Protein AF-A0A4Y7U6X9-F1 (afdb_monomer_lite)

Organism: NCBI:txid2133765

Radius of gyration: 24.44 Å; chains: 1; bounding box: 38×43×82 Å

pLDDT: mean 89.88, std 11.8, range [49.41, 98.56]

Sequence (136 aa):
MKKIVTAIILGIVFIAQAQGQQKIEPYKEYKNRAESFYELVYGLYYLPKYNLFSEYYPNTNQPNLNYFNDGEKAAKEVSFLWLFSGMTSAVNILYKIDKKKYNTSLKNLIEAQKQYRDTIRKPIGYQAYPPRLEKS

Secondary structure (DSSP, 8-state):
-HHHHHHHHHHHHHHHHHHTT----HHHHHHHHHHHHHHHHHHHHEETTTTEE-SSSSTT--PPB--STTS-B---SS--HHHHHHHHHHHHHHHHH-HHHHHHHHHHHHHHHHTTEE-SSSS-EE-SS-GGGS--

Structure (mmCIF, N/CA/C/O backbone):
data_AF-A0A4Y7U6X9-F1
#
_entry.id   AF-A0A4Y7U6X9-F1
#
loop_
_atom_site.group_PDB
_atom_site.id
_atom_site.type_symbol
_atom_site.label_atom_id
_atom_site.label_alt_id
_atom_site.label_comp_id
_atom_site.label_asym_id
_atom_site.label_entity_id
_atom_site.label_seq_id
_atom_site.pdbx_PDB_ins_code
_atom_site.Cartn_x
_atom_site.Cartn_y
_atom_site.Cartn_z
_atom_site.occupancy
_atom_site.B_iso_or_equiv
_atom_site.auth_seq_id
_atom_site.auth_comp_id
_atom_site.auth_asym_id
_atom_site.auth_atom_id
_atom_site.pdbx_PDB_model_num
ATOM 1 N N . MET A 1 1 ? -14.068 23.426 61.943 1.00 61.03 1 MET A N 1
ATOM 2 C CA . MET A 1 1 ? -14.338 23.740 60.518 1.00 61.03 1 MET A CA 1
ATOM 3 C C . MET A 1 1 ? -13.095 23.658 59.632 1.00 61.03 1 MET A C 1
ATOM 5 O O . MET A 1 1 ? -13.107 22.841 58.726 1.00 61.03 1 MET A O 1
ATOM 9 N N . LYS A 1 2 ? -12.001 24.392 59.906 1.00 63.06 2 LYS A N 1
ATOM 10 C CA . LYS A 1 2 ? -10.778 24.375 59.066 1.00 63.06 2 LYS A CA 1
ATOM 11 C C . LYS A 1 2 ? -10.224 22.967 58.768 1.00 63.06 2 LYS A C 1
ATOM 13 O O . LYS A 1 2 ? -9.991 22.654 57.614 1.00 63.06 2 LYS A O 1
ATOM 18 N N . LYS A 1 3 ? -10.129 22.087 59.775 1.00 66.12 3 LYS A N 1
ATOM 19 C CA . LYS A 1 3 ? -9.625 20.704 59.612 1.00 66.12 3 LYS A CA 1
ATOM 20 C C . LYS A 1 3 ? -10.490 19.823 58.692 1.00 66.12 3 LYS A C 1
ATOM 22 O O . LYS A 1 3 ? -9.955 18.979 57.987 1.00 66.12 3 LYS A O 1
ATOM 27 N N . ILE A 1 4 ? -11.808 20.044 58.681 1.00 77.06 4 ILE A N 1
ATOM 28 C CA . ILE A 1 4 ? -12.756 19.301 57.831 1.00 77.06 4 ILE A CA 1
ATOM 29 C C . ILE A 1 4 ? -12.611 19.760 56.378 1.00 77.06 4 ILE A C 1
ATOM 31 O O . ILE A 1 4 ? -12.527 18.936 55.476 1.00 77.06 4 ILE A O 1
ATOM 35 N N . VAL A 1 5 ? -12.489 21.073 56.158 1.00 79.19 5 VAL A N 1
ATOM 36 C CA . VAL A 1 5 ? -12.253 21.642 54.823 1.00 79.19 5 VAL A CA 1
ATOM 37 C C . VAL A 1 5 ? -10.910 21.166 54.258 1.00 79.19 5 VAL A C 1
ATOM 39 O O . VAL A 1 5 ? -10.846 20.758 53.104 1.00 79.19 5 VAL A O 1
ATOM 42 N N . THR A 1 6 ? -9.852 21.125 55.075 1.00 77.75 6 THR A N 1
ATOM 43 C CA . THR A 1 6 ? -8.542 20.601 54.655 1.00 77.75 6 THR A CA 1
ATOM 44 C C . THR A 1 6 ? -8.600 19.116 54.282 1.00 77.75 6 THR A C 1
ATOM 46 O O . THR A 1 6 ? -8.019 18.730 53.272 1.00 77.75 6 THR A O 1
ATOM 49 N N . ALA A 1 7 ? -9.329 18.291 55.041 1.00 79.56 7 ALA A N 1
ATOM 50 C CA . ALA A 1 7 ? -9.495 16.868 54.734 1.00 79.56 7 ALA A CA 1
ATOM 51 C C . ALA A 1 7 ? -10.260 16.635 53.419 1.00 79.56 7 ALA A C 1
ATOM 53 O O . ALA A 1 7 ? -9.890 15.759 52.640 1.00 79.56 7 ALA A O 1
ATOM 54 N N . ILE A 1 8 ? -11.281 17.451 53.139 1.00 83.50 8 ILE A N 1
ATOM 55 C CA . ILE A 1 8 ? -12.042 17.387 51.884 1.00 83.50 8 ILE A CA 1
ATOM 56 C C . ILE A 1 8 ? -11.160 17.778 50.694 1.00 83.50 8 ILE A C 1
ATOM 58 O O . ILE A 1 8 ? -11.158 17.080 49.684 1.00 83.50 8 ILE A O 1
ATOM 62 N N . ILE A 1 9 ? -10.364 18.846 50.818 1.00 80.88 9 ILE A N 1
ATOM 63 C CA . ILE A 1 9 ? -9.446 19.277 49.754 1.00 80.88 9 ILE A CA 1
ATOM 64 C C . ILE A 1 9 ? -8.398 18.193 49.470 1.00 80.88 9 ILE A C 1
ATOM 66 O O . ILE A 1 9 ? -8.182 17.851 48.312 1.00 80.88 9 ILE A O 1
ATOM 70 N N . LEU A 1 10 ? -7.801 17.593 50.506 1.00 78.81 10 LEU A N 1
ATOM 71 C CA . LEU A 1 10 ? -6.869 16.471 50.345 1.00 78.81 10 LEU A CA 1
ATOM 72 C C . LEU A 1 10 ? -7.533 15.266 49.669 1.00 78.81 10 LEU A C 1
ATOM 74 O O . LEU A 1 10 ? -6.954 14.697 48.748 1.00 78.81 10 LEU A O 1
ATOM 78 N N . GLY A 1 11 ? -8.761 14.914 50.059 1.00 78.94 11 GLY A N 1
ATOM 79 C CA . GLY A 1 11 ? -9.520 13.835 49.422 1.00 78.94 11 GLY A CA 1
ATOM 80 C C . GLY A 1 11 ? -9.774 14.081 47.932 1.00 78.94 11 GLY A C 1
ATOM 81 O O . GLY A 1 11 ? -9.564 13.185 47.118 1.00 78.94 11 GLY A O 1
ATOM 82 N N . ILE A 1 12 ? -10.148 15.307 47.553 1.00 79.31 12 ILE A N 1
ATOM 83 C CA . ILE A 1 12 ? -10.374 15.688 46.149 1.00 79.31 12 ILE A CA 1
ATOM 84 C C . ILE A 1 12 ? -9.069 15.619 45.342 1.00 79.31 12 ILE A C 1
ATOM 86 O O . ILE A 1 12 ? -9.071 15.113 44.221 1.00 79.31 12 ILE A O 1
ATOM 90 N N . VAL A 1 13 ? -7.945 16.064 45.916 1.00 77.94 13 VAL A N 1
ATOM 91 C CA . VAL A 1 13 ? -6.623 15.996 45.268 1.00 77.94 13 VAL A CA 1
ATOM 92 C C . VAL A 1 13 ? -6.189 14.540 45.048 1.00 77.94 13 VAL A C 1
ATOM 94 O O . VAL A 1 13 ? -5.730 14.204 43.958 1.00 77.94 13 VAL A O 1
ATOM 97 N N . PHE A 1 14 ? -6.400 13.654 46.027 1.00 73.12 14 PHE A N 1
ATOM 98 C CA . PHE A 1 14 ? -6.091 12.224 45.892 1.00 73.12 14 PHE A CA 1
ATOM 99 C C . PHE A 1 14 ? -6.951 11.525 44.826 1.00 73.12 14 PHE A C 1
ATOM 101 O O . PHE A 1 14 ? -6.434 10.717 44.053 1.00 73.12 14 PHE A O 1
ATOM 108 N N . ILE A 1 15 ? -8.245 11.853 44.734 1.00 74.56 15 ILE A N 1
ATOM 109 C CA . ILE A 1 15 ? -9.142 11.294 43.708 1.00 74.56 15 ILE A CA 1
ATOM 110 C C . ILE A 1 15 ? -8.746 11.793 42.309 1.00 74.56 15 ILE A C 1
ATOM 112 O O . ILE A 1 15 ? -8.702 11.000 41.368 1.00 74.56 15 ILE A O 1
ATOM 116 N N . ALA A 1 16 ? -8.392 13.075 42.171 1.00 69.12 16 ALA A N 1
ATOM 117 C CA . ALA A 1 16 ? -7.932 13.645 40.905 1.00 69.12 16 ALA A CA 1
ATOM 118 C C . ALA A 1 16 ? -6.608 13.015 40.426 1.00 69.12 16 ALA A C 1
ATOM 120 O O . ALA A 1 16 ? -6.452 12.732 39.238 1.00 69.12 16 ALA A O 1
ATOM 121 N N . GLN A 1 17 ? -5.675 12.727 41.343 1.00 64.19 17 GLN A N 1
ATOM 122 C CA . GLN A 1 17 ? -4.431 12.022 41.012 1.00 64.19 17 GLN A CA 1
ATOM 123 C C . GLN A 1 17 ? -4.672 10.559 40.611 1.00 64.19 17 GLN A C 1
ATOM 125 O O . GLN A 1 17 ? -4.061 10.088 39.654 1.00 64.19 17 GLN A O 1
ATOM 130 N N . ALA A 1 18 ? -5.606 9.860 41.264 1.00 61.56 18 ALA A N 1
ATOM 131 C CA . ALA A 1 18 ? -5.969 8.488 40.900 1.00 61.56 18 ALA A CA 1
ATOM 132 C C . ALA A 1 18 ? -6.636 8.395 39.512 1.00 61.56 18 ALA A C 1
ATOM 134 O O . ALA A 1 18 ? -6.405 7.435 38.778 1.00 61.56 18 ALA A O 1
ATOM 135 N N . GLN A 1 19 ? -7.422 9.405 39.117 1.00 59.72 19 GLN A N 1
ATOM 136 C CA . GLN A 1 19 ? -8.032 9.481 37.783 1.00 59.72 19 GLN A CA 1
ATOM 137 C C . GLN A 1 19 ? -7.018 9.812 36.675 1.00 59.72 19 GLN A C 1
ATOM 139 O O . GLN A 1 19 ? -7.136 9.284 35.570 1.00 59.72 19 GLN A O 1
ATOM 144 N N . GLY A 1 20 ? -5.990 10.619 36.966 1.00 56.00 20 GLY A N 1
ATOM 145 C CA . GLY A 1 20 ? -4.899 10.922 36.025 1.00 56.00 20 GLY A CA 1
ATOM 146 C C . GLY A 1 20 ? -3.988 9.728 35.703 1.00 56.00 20 GLY A C 1
ATOM 147 O O . GLY A 1 20 ? -3.195 9.789 34.767 1.00 56.00 20 GLY A O 1
ATOM 148 N N . GLN A 1 21 ? -4.120 8.631 36.453 1.00 54.22 21 GLN A N 1
ATOM 149 C CA . GLN A 1 21 ? -3.303 7.423 36.357 1.00 54.22 21 GLN A CA 1
ATOM 150 C C . GLN A 1 21 ? -4.077 6.238 35.751 1.00 54.22 21 GLN A C 1
ATOM 152 O O . GLN A 1 21 ? -3.808 5.080 36.072 1.00 54.22 21 GLN A O 1
ATOM 157 N N . GLN A 1 22 ? -5.040 6.489 34.854 1.00 57.22 22 GLN A N 1
ATOM 158 C CA . GLN A 1 22 ? -5.565 5.423 33.998 1.00 57.22 22 GLN A CA 1
ATOM 159 C C . GLN A 1 22 ? -4.436 4.915 33.093 1.00 57.22 22 GLN A C 1
ATOM 161 O O . GLN A 1 22 ? -4.064 5.564 32.116 1.00 57.22 22 GLN A O 1
ATOM 166 N N . LYS A 1 23 ? -3.885 3.738 33.414 1.00 59.88 23 LYS A N 1
ATOM 167 C CA . LYS A 1 23 ? -2.990 3.008 32.512 1.00 59.88 23 LYS A CA 1
ATOM 168 C C . LYS A 1 23 ? -3.737 2.778 31.201 1.00 59.88 23 LYS A C 1
ATOM 170 O O . LYS A 1 23 ? -4.691 2.005 31.154 1.00 59.88 23 LYS A O 1
ATOM 175 N N . ILE A 1 24 ? -3.323 3.465 30.142 1.00 62.19 24 ILE A N 1
ATOM 176 C CA . ILE A 1 24 ? -3.762 3.118 28.796 1.00 62.19 24 ILE A CA 1
ATOM 177 C C . ILE A 1 24 ? -3.228 1.708 28.542 1.00 62.19 24 ILE A C 1
ATOM 179 O O . ILE A 1 24 ? -2.023 1.478 28.614 1.00 62.19 24 ILE A O 1
ATOM 183 N N . GLU A 1 25 ? -4.131 0.759 28.303 1.00 80.81 25 GLU A N 1
ATOM 184 C CA . GLU A 1 25 ? -3.762 -0.597 27.900 1.00 80.81 25 GLU A CA 1
ATOM 185 C C . GLU A 1 25 ? -2.828 -0.510 26.681 1.00 80.81 25 GLU A C 1
ATOM 187 O O . GLU A 1 25 ? -3.266 0.014 25.647 1.00 80.81 25 GLU A O 1
ATOM 192 N N . PRO A 1 26 ? -1.572 -1.002 26.754 1.00 85.25 26 PRO A N 1
ATOM 193 C CA . PRO A 1 26 ? -0.586 -0.831 25.684 1.00 85.2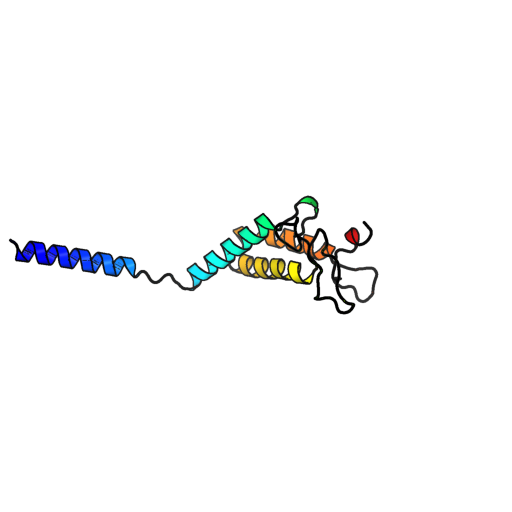5 26 PRO A CA 1
ATOM 194 C C . PRO A 1 26 ? -1.118 -1.264 24.313 1.00 85.25 26 PRO A C 1
ATOM 196 O O . PRO A 1 26 ? -0.861 -0.619 23.299 1.00 85.25 26 PRO A O 1
ATOM 199 N N . TYR A 1 27 ? -1.949 -2.311 24.284 1.00 89.06 27 TYR A N 1
ATOM 200 C CA . TYR A 1 27 ? -2.638 -2.759 23.076 1.00 89.06 27 TYR A CA 1
ATOM 201 C C . TYR A 1 27 ? -3.494 -1.662 22.427 1.00 89.06 27 TYR A C 1
ATOM 203 O O . TYR A 1 27 ? -3.411 -1.456 21.217 1.00 89.06 27 TYR A O 1
ATOM 211 N N . LYS A 1 28 ? -4.307 -0.941 23.209 1.00 92.19 28 LYS A N 1
ATOM 212 C CA . LYS A 1 28 ? -5.200 0.107 22.695 1.00 92.19 28 LYS A CA 1
ATOM 213 C C . LYS A 1 28 ? -4.398 1.268 22.110 1.00 92.19 28 LYS A C 1
ATOM 215 O O . LYS A 1 28 ? -4.762 1.791 21.061 1.00 92.19 28 LYS A O 1
ATOM 220 N N . GLU A 1 29 ? -3.295 1.636 22.754 1.00 93.88 29 GLU A N 1
ATOM 221 C CA . GLU A 1 29 ? -2.395 2.683 22.268 1.00 93.88 29 GLU A CA 1
ATOM 222 C C . GLU A 1 29 ? -1.735 2.300 20.938 1.00 93.88 29 GLU A C 1
ATOM 224 O O . GLU A 1 29 ? -1.836 3.046 19.963 1.00 93.88 29 GLU A O 1
ATOM 229 N N . TYR A 1 30 ? -1.110 1.121 20.862 1.00 94.81 30 TYR A N 1
ATOM 230 C CA . TYR A 1 30 ? -0.444 0.672 19.637 1.00 94.81 30 TYR A CA 1
ATOM 231 C C . TYR A 1 30 ? -1.424 0.378 18.506 1.00 94.81 30 TYR A C 1
ATOM 233 O O . TYR A 1 30 ? -1.120 0.692 17.356 1.00 94.81 30 TYR A O 1
ATOM 241 N N . LYS A 1 31 ? -2.618 -0.145 18.815 1.00 95.56 31 LYS A N 1
ATOM 242 C CA . LYS A 1 31 ? -3.703 -0.280 17.838 1.00 95.56 31 LYS A CA 1
ATOM 243 C C . LYS A 1 31 ? -4.053 1.083 17.250 1.00 95.56 31 LYS A C 1
ATOM 245 O O . LYS A 1 31 ? -3.988 1.241 16.038 1.00 95.56 31 LYS A O 1
ATOM 250 N N . ASN A 1 32 ? -4.354 2.072 18.092 1.00 96.25 32 ASN A N 1
ATOM 251 C CA . ASN A 1 32 ? -4.714 3.409 17.625 1.00 96.25 32 ASN A CA 1
ATOM 252 C C . ASN A 1 32 ? -3.593 4.040 16.788 1.00 96.25 32 ASN A C 1
ATOM 254 O O . ASN A 1 32 ? -3.868 4.648 15.759 1.00 96.25 32 ASN A O 1
ATOM 258 N N . ARG A 1 33 ? -2.326 3.870 17.187 1.00 97.00 33 ARG A N 1
ATOM 259 C CA . ARG A 1 33 ? -1.174 4.342 16.403 1.00 97.00 33 ARG A CA 1
ATOM 260 C C . ARG A 1 33 ? -1.083 3.662 15.040 1.00 97.00 33 ARG A C 1
ATOM 262 O O . ARG A 1 33 ? -0.899 4.355 14.048 1.00 97.00 33 ARG A O 1
ATOM 269 N N . ALA A 1 34 ? -1.227 2.339 14.986 1.00 97.81 34 ALA A N 1
ATOM 270 C CA . ALA A 1 34 ? -1.180 1.584 13.737 1.00 97.81 34 ALA A CA 1
ATOM 271 C C . ALA A 1 34 ? -2.322 1.980 12.791 1.00 97.81 34 ALA A C 1
ATOM 273 O O . ALA A 1 34 ? -2.083 2.187 11.604 1.00 97.81 34 ALA A O 1
ATOM 274 N N . GLU A 1 35 ? -3.540 2.140 13.318 1.00 98.12 35 GLU A N 1
ATOM 275 C CA . GLU A 1 35 ? -4.689 2.612 12.544 1.00 98.12 35 GLU A CA 1
ATOM 276 C C . GLU A 1 35 ? -4.441 4.027 12.010 1.00 98.12 35 GLU A C 1
ATOM 278 O O . GLU A 1 35 ? -4.495 4.235 10.803 1.00 98.12 35 GLU A O 1
ATOM 283 N N . SER A 1 36 ? -4.097 4.983 12.876 1.00 98.31 36 SER A N 1
ATOM 284 C CA . SER A 1 36 ? -3.856 6.373 12.471 1.00 98.31 36 SER A CA 1
ATOM 285 C C . SER A 1 36 ? -2.708 6.506 11.473 1.00 98.31 36 SER A C 1
ATOM 287 O O . SER A 1 36 ? -2.809 7.282 10.528 1.00 98.31 36 SER A O 1
ATOM 289 N N . PHE A 1 37 ? -1.622 5.751 11.655 1.00 98.25 37 PHE A N 1
ATOM 290 C CA . PHE A 1 37 ? -0.484 5.789 10.740 1.00 98.25 37 PHE A CA 1
ATOM 291 C C . PHE A 1 37 ? -0.831 5.185 9.378 1.00 98.25 37 PHE A C 1
ATOM 293 O O . PHE A 1 37 ? -0.477 5.762 8.353 1.00 98.25 37 PHE A O 1
ATOM 300 N N . TYR A 1 38 ? -1.568 4.072 9.352 1.00 98.44 38 TYR A N 1
ATOM 301 C CA . TYR A 1 38 ? -2.048 3.485 8.104 1.00 98.44 38 TYR A CA 1
ATOM 302 C C . TYR A 1 38 ? -2.954 4.451 7.335 1.00 98.44 38 TYR A C 1
ATOM 304 O O . TYR A 1 38 ? -2.716 4.669 6.151 1.00 98.44 38 TYR A O 1
ATOM 312 N N . GLU A 1 39 ? -3.942 5.068 7.996 1.00 98.00 39 GLU A N 1
ATOM 313 C CA . GLU A 1 39 ? -4.832 6.041 7.346 1.00 98.00 39 GLU A CA 1
ATOM 314 C C . GLU A 1 39 ? -4.064 7.277 6.857 1.00 98.00 39 GLU A C 1
ATOM 316 O O . GLU A 1 39 ? -4.340 7.784 5.772 1.00 98.00 39 GLU A O 1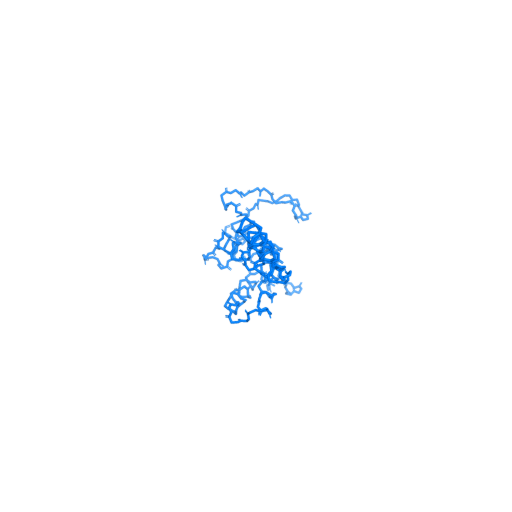
ATOM 321 N N . LEU A 1 40 ? -3.063 7.739 7.616 1.00 98.38 40 LEU A N 1
ATOM 322 C CA . LEU A 1 40 ? -2.216 8.862 7.220 1.00 98.38 40 LEU A CA 1
ATOM 323 C C . LEU A 1 40 ? -1.400 8.536 5.965 1.00 98.38 40 LEU A C 1
ATOM 325 O O . LEU A 1 40 ? -1.434 9.291 4.997 1.00 98.38 40 LEU A O 1
ATOM 329 N N . VAL A 1 41 ? -0.685 7.407 5.955 1.00 98.00 41 VAL A N 1
ATOM 330 C CA . VAL A 1 41 ? 0.103 6.992 4.786 1.00 98.00 41 VAL A CA 1
ATOM 331 C C . VAL A 1 41 ? -0.817 6.747 3.593 1.00 98.00 41 VAL A C 1
ATOM 333 O O . VAL A 1 41 ? -0.518 7.206 2.493 1.00 98.00 41 VAL A O 1
ATOM 336 N N . TYR A 1 42 ? -1.965 6.100 3.802 1.00 97.56 42 TYR A N 1
ATOM 337 C CA . TYR A 1 42 ? -2.937 5.885 2.738 1.00 97.56 42 TYR A CA 1
ATOM 338 C C . TYR A 1 42 ? -3.442 7.214 2.168 1.00 97.56 42 TYR A C 1
ATOM 340 O O . TYR A 1 42 ? -3.418 7.401 0.958 1.00 97.56 42 TYR A O 1
ATOM 348 N N . GLY A 1 43 ? -3.835 8.164 3.015 1.00 97.44 43 GLY A N 1
ATOM 349 C CA . GLY A 1 43 ? -4.351 9.461 2.579 1.00 97.44 43 GLY A CA 1
ATOM 350 C C . GLY A 1 43 ? -3.329 10.332 1.844 1.00 97.44 43 GLY A C 1
ATOM 351 O O . GLY A 1 43 ? -3.705 11.059 0.930 1.00 97.44 43 GLY A O 1
ATOM 352 N N . LEU A 1 44 ? -2.049 10.257 2.219 1.00 97.25 44 LEU A N 1
ATOM 353 C CA . LEU A 1 44 ? -0.997 11.099 1.641 1.00 97.25 44 LEU A CA 1
ATOM 354 C C . LEU A 1 44 ? -0.362 10.500 0.380 1.00 97.25 44 LEU A C 1
ATOM 356 O O . LEU A 1 44 ? -0.036 11.238 -0.547 1.00 97.25 44 LEU A O 1
ATOM 360 N N . TYR A 1 45 ? -0.168 9.180 0.342 1.00 97.12 45 TYR A N 1
ATOM 361 C CA . TYR A 1 45 ? 0.598 8.520 -0.718 1.00 97.12 45 TYR A CA 1
ATOM 362 C C . TYR A 1 45 ? -0.281 7.845 -1.772 1.00 97.12 45 TYR A C 1
ATOM 364 O O . TYR A 1 45 ? 0.208 7.568 -2.864 1.00 97.12 45 TYR A O 1
ATOM 372 N N . TYR A 1 46 ? -1.546 7.523 -1.478 1.00 97.06 46 TYR A N 1
ATOM 373 C CA . TYR A 1 46 ? -2.394 6.811 -2.434 1.00 97.06 46 TYR A CA 1
ATOM 374 C C . TYR A 1 46 ? -2.674 7.664 -3.675 1.00 97.06 46 TYR A C 1
ATOM 376 O O . TYR A 1 46 ? -3.078 8.821 -3.590 1.00 97.06 46 TYR A O 1
ATOM 384 N N . LEU A 1 47 ? -2.498 7.055 -4.845 1.00 96.38 47 LEU A N 1
ATOM 385 C CA . LEU A 1 47 ? -2.722 7.640 -6.159 1.00 96.38 47 LEU A CA 1
ATOM 386 C C . LEU A 1 47 ? -3.936 6.954 -6.803 1.00 96.38 47 LEU A C 1
ATOM 388 O O . LEU A 1 47 ? -3.786 5.895 -7.429 1.00 96.38 47 LEU A O 1
ATOM 392 N N . PRO A 1 48 ? -5.146 7.547 -6.709 1.00 95.44 48 PRO A N 1
ATOM 393 C CA . PRO A 1 48 ? -6.373 6.935 -7.218 1.00 95.44 48 PRO A CA 1
ATOM 394 C C . PRO A 1 48 ? -6.303 6.558 -8.701 1.00 95.44 48 PRO A C 1
ATOM 396 O O . PRO A 1 48 ? -6.837 5.525 -9.092 1.00 95.44 48 PRO A O 1
ATOM 399 N N . LYS A 1 49 ? -5.581 7.348 -9.512 1.00 95.12 49 LYS A N 1
ATOM 400 C CA . LYS A 1 49 ? -5.353 7.099 -10.947 1.00 95.12 49 LYS A CA 1
ATOM 401 C C . LYS A 1 49 ? -4.756 5.714 -11.223 1.00 95.12 49 LYS A C 1
ATOM 403 O O . LYS A 1 49 ? -5.081 5.094 -12.233 1.00 95.12 49 LYS A O 1
ATOM 408 N N . TYR A 1 50 ? -3.884 5.231 -10.341 1.00 95.50 50 TYR A N 1
ATOM 409 C CA . TYR A 1 50 ? -3.167 3.971 -10.532 1.00 95.50 50 TYR A CA 1
ATOM 410 C C . TYR A 1 50 ? -3.662 2.842 -9.634 1.00 95.50 50 TYR A C 1
ATOM 412 O O . TYR A 1 50 ? -3.322 1.687 -9.898 1.00 95.50 50 TYR A O 1
ATOM 420 N N . ASN A 1 51 ? -4.455 3.155 -8.603 1.00 96.69 51 ASN A N 1
ATOM 421 C CA . ASN A 1 51 ? -4.696 2.254 -7.475 1.00 96.69 51 ASN A CA 1
ATOM 422 C C . ASN A 1 51 ? -3.359 1.741 -6.895 1.00 96.69 51 ASN A C 1
ATOM 424 O O . ASN A 1 51 ? -3.160 0.543 -6.720 1.00 96.69 51 ASN A O 1
ATOM 428 N N . LEU A 1 52 ? -2.405 2.658 -6.706 1.00 97.31 52 LEU A N 1
ATOM 429 C CA . LEU A 1 52 ? -1.050 2.425 -6.189 1.00 97.31 52 LEU A CA 1
ATOM 430 C C . LEU A 1 52 ? -0.652 3.598 -5.280 1.00 97.31 52 LEU A C 1
ATOM 432 O O . LEU A 1 52 ? -1.461 4.491 -5.047 1.00 97.31 52 LEU A O 1
ATOM 436 N N . PHE A 1 53 ? 0.572 3.597 -4.760 1.00 97.44 53 PHE A N 1
ATOM 437 C CA . PHE A 1 53 ? 1.093 4.647 -3.880 1.00 97.44 53 PHE A CA 1
ATOM 438 C C . PHE A 1 53 ? 2.247 5.372 -4.566 1.00 97.44 53 PHE A C 1
ATOM 440 O O . PHE A 1 53 ? 2.885 4.770 -5.421 1.00 97.44 53 PHE A O 1
ATOM 447 N N . SER A 1 54 ? 2.523 6.625 -4.216 1.00 95.94 54 SER A N 1
ATOM 448 C CA . SER A 1 54 ? 3.762 7.302 -4.607 1.00 95.94 54 SER A CA 1
ATOM 449 C C . SER A 1 54 ? 4.964 6.726 -3.853 1.00 95.94 54 SER A C 1
ATOM 451 O O . SER A 1 54 ? 4.819 6.170 -2.764 1.00 95.94 54 SER A O 1
ATOM 453 N N . GLU A 1 55 ? 6.162 6.857 -4.424 1.00 94.50 55 GLU A N 1
ATOM 454 C CA . GLU A 1 55 ? 7.412 6.478 -3.746 1.00 94.50 55 GLU A CA 1
ATOM 455 C C . GLU A 1 55 ? 7.710 7.411 -2.556 1.00 94.50 55 GLU A C 1
ATOM 457 O O . GLU A 1 55 ? 8.151 6.961 -1.500 1.00 94.50 55 GLU A O 1
ATOM 462 N N . TYR A 1 56 ? 7.394 8.703 -2.702 1.00 92.94 56 TYR A N 1
ATOM 463 C CA . TYR A 1 56 ? 7.627 9.740 -1.696 1.00 92.94 56 TYR A CA 1
ATOM 464 C C . TYR A 1 56 ? 6.401 10.624 -1.464 1.00 92.94 56 TYR A C 1
ATOM 466 O O . TYR A 1 56 ? 5.514 10.746 -2.317 1.00 92.94 56 TYR A O 1
ATOM 474 N N . TYR A 1 57 ? 6.392 11.281 -0.303 1.00 93.00 57 TYR A N 1
ATOM 475 C CA . TYR A 1 57 ? 5.502 12.392 0.004 1.00 93.00 57 TYR A CA 1
ATOM 476 C C . TYR A 1 57 ? 6.312 13.621 0.465 1.00 93.00 57 TYR A C 1
ATOM 478 O O . TYR A 1 57 ? 7.181 13.474 1.326 1.00 93.00 57 TYR A O 1
ATOM 486 N N . PRO A 1 58 ? 6.009 14.833 -0.038 1.00 92.00 58 PRO A N 1
ATOM 487 C CA . PRO A 1 58 ? 5.093 15.082 -1.150 1.00 92.00 58 PRO A CA 1
ATOM 488 C C . PRO A 1 58 ? 5.648 14.484 -2.453 1.00 92.00 58 PRO A C 1
ATOM 490 O O . PRO A 1 58 ? 6.858 14.457 -2.658 1.00 92.00 58 PRO A O 1
ATOM 493 N N . ASN A 1 59 ? 4.768 14.042 -3.359 1.00 82.12 59 ASN A N 1
ATOM 494 C CA . ASN A 1 59 ? 5.168 13.438 -4.646 1.00 82.12 59 ASN A CA 1
ATOM 495 C C . ASN A 1 59 ? 5.862 14.440 -5.606 1.00 82.12 59 ASN A C 1
ATOM 497 O O . ASN A 1 59 ? 6.198 14.116 -6.739 1.00 82.12 59 ASN A O 1
ATOM 501 N N . THR A 1 60 ? 6.073 15.682 -5.166 1.00 83.81 60 THR A N 1
ATOM 502 C CA . THR A 1 60 ? 6.868 16.699 -5.861 1.00 83.81 60 THR A CA 1
ATOM 503 C C . THR A 1 60 ? 8.367 16.583 -5.582 1.00 83.81 60 THR A C 1
ATOM 505 O O . THR A 1 60 ? 9.155 17.183 -6.307 1.00 83.81 60 THR A O 1
ATOM 508 N N . ASN A 1 61 ? 8.774 15.832 -4.553 1.00 78.81 61 ASN A N 1
ATOM 509 C CA . ASN A 1 61 ? 10.177 15.590 -4.232 1.00 78.81 61 ASN A CA 1
ATOM 510 C C . ASN A 1 61 ? 10.542 14.130 -4.528 1.00 78.81 61 ASN A C 1
ATOM 512 O O . ASN A 1 61 ? 10.126 13.222 -3.812 1.00 78.81 61 ASN A O 1
ATOM 516 N N . GLN A 1 62 ? 11.307 13.920 -5.596 1.00 85.12 62 GLN A N 1
ATOM 517 C CA . GLN A 1 62 ? 11.637 12.605 -6.145 1.00 85.12 62 GLN A CA 1
ATOM 518 C C . GLN A 1 62 ? 13.163 12.435 -6.207 1.00 85.12 62 GLN A C 1
ATOM 520 O O . GLN A 1 62 ? 13.749 12.566 -7.282 1.00 85.12 62 GLN A O 1
ATOM 525 N N . PRO A 1 63 ? 13.835 12.207 -5.060 1.00 87.94 63 PRO A N 1
ATOM 526 C CA . PRO A 1 63 ? 15.271 11.955 -5.049 1.00 87.94 63 PRO A CA 1
ATOM 527 C C . PRO A 1 63 ? 15.612 10.661 -5.798 1.00 87.94 63 PRO A C 1
ATOM 529 O O . PRO A 1 63 ? 14.760 9.794 -6.012 1.00 87.94 63 PRO A O 1
ATOM 532 N N . ASN A 1 64 ? 16.886 10.514 -6.158 1.00 91.88 64 ASN A N 1
ATOM 533 C CA . ASN A 1 64 ? 17.385 9.250 -6.680 1.00 91.88 64 ASN A CA 1
ATOM 534 C C . ASN A 1 64 ? 17.274 8.145 -5.620 1.00 91.88 64 ASN A C 1
ATOM 536 O O . ASN A 1 64 ? 17.524 8.343 -4.431 1.00 91.88 64 ASN A O 1
ATOM 540 N N . LEU A 1 65 ? 16.921 6.960 -6.093 1.00 92.31 65 LEU A N 1
ATOM 541 C CA . LEU A 1 65 ? 16.769 5.728 -5.344 1.00 92.31 65 LEU A CA 1
ATOM 542 C C . LEU A 1 65 ? 18.077 4.949 -5.379 1.00 92.31 65 LEU A C 1
ATOM 544 O O . LEU A 1 65 ? 18.639 4.745 -6.451 1.00 92.31 65 LEU A O 1
ATOM 548 N N . ASN A 1 66 ? 18.524 4.458 -4.227 1.00 93.75 66 ASN A N 1
ATOM 549 C CA . ASN A 1 66 ? 19.826 3.802 -4.060 1.00 93.75 66 ASN A CA 1
ATOM 550 C C . ASN A 1 66 ? 19.734 2.329 -3.619 1.00 93.75 66 ASN A C 1
ATOM 552 O O . ASN A 1 66 ? 20.736 1.740 -3.226 1.00 93.75 66 ASN A O 1
ATOM 556 N N . TYR A 1 67 ? 18.543 1.728 -3.672 1.00 92.38 67 TYR A N 1
ATOM 557 C CA . TYR A 1 67 ? 18.309 0.343 -3.244 1.00 92.38 67 TYR A CA 1
ATOM 558 C C . TYR A 1 67 ? 18.303 -0.677 -4.395 1.00 92.38 67 TYR A C 1
ATOM 560 O O . TYR A 1 67 ? 17.935 -1.835 -4.191 1.00 92.38 67 TYR A O 1
ATOM 568 N N . PHE A 1 68 ? 18.688 -0.267 -5.607 1.00 92.19 68 PHE A N 1
ATOM 569 C CA . PHE A 1 68 ? 18.831 -1.171 -6.747 1.00 92.19 68 PHE A CA 1
ATOM 570 C C . PHE A 1 68 ? 20.246 -1.740 -6.824 1.00 92.19 68 PHE A C 1
ATOM 572 O O . PHE A 1 68 ? 21.230 -1.097 -6.464 1.00 92.19 68 PHE A O 1
ATOM 579 N N . ASN A 1 69 ? 20.346 -2.967 -7.324 1.00 90.31 69 ASN A N 1
ATOM 580 C CA . ASN A 1 69 ? 21.611 -3.679 -7.477 1.00 90.31 69 ASN A CA 1
ATOM 581 C C . ASN A 1 69 ? 22.476 -3.149 -8.633 1.00 90.31 69 ASN A C 1
ATOM 583 O O . ASN A 1 69 ? 23.663 -3.452 -8.683 1.00 90.31 69 ASN A O 1
ATOM 587 N N . ASP A 1 70 ? 21.893 -2.391 -9.561 1.00 91.62 70 ASP A N 1
ATOM 588 C CA . ASP A 1 70 ? 22.546 -1.836 -10.747 1.00 91.62 70 ASP A CA 1
ATOM 589 C C . ASP A 1 70 ? 22.724 -0.305 -10.675 1.00 91.62 70 ASP A C 1
ATOM 591 O O . ASP A 1 70 ? 22.877 0.358 -11.702 1.00 91.62 70 ASP A O 1
ATOM 595 N N . GLY A 1 71 ? 22.734 0.248 -9.456 1.00 91.94 71 GLY A N 1
ATOM 596 C CA . GLY A 1 71 ? 23.066 1.645 -9.172 1.00 91.94 71 GLY A CA 1
ATOM 597 C C . GLY A 1 71 ? 21.860 2.535 -8.880 1.00 91.94 71 GLY A C 1
ATOM 598 O O . GLY A 1 71 ? 20.753 2.062 -8.627 1.00 91.94 71 GLY A O 1
ATOM 599 N N . GLU A 1 72 ? 22.083 3.850 -8.885 1.00 93.00 72 GLU A N 1
ATOM 600 C CA . GLU A 1 72 ? 21.016 4.815 -8.624 1.00 93.00 72 GLU A CA 1
ATOM 601 C C . GLU A 1 72 ? 19.969 4.838 -9.746 1.00 93.00 72 GLU A C 1
ATOM 603 O O . GLU A 1 72 ? 20.295 4.774 -10.935 1.00 93.00 72 GLU A O 1
ATOM 608 N N . LYS A 1 73 ? 18.695 4.972 -9.368 1.00 89.69 73 LYS A N 1
ATOM 609 C CA . LYS A 1 73 ? 17.568 5.134 -10.297 1.00 89.69 73 LYS A CA 1
ATOM 610 C C . LYS A 1 73 ? 16.794 6.397 -9.962 1.00 89.69 73 LYS A C 1
ATOM 612 O O . LYS A 1 73 ? 16.629 6.717 -8.793 1.00 89.69 73 LYS A O 1
ATOM 617 N N . ALA A 1 74 ? 16.249 7.079 -10.963 1.00 88.25 74 ALA A N 1
ATOM 618 C CA . ALA A 1 74 ? 15.278 8.135 -10.695 1.00 88.25 74 ALA A CA 1
ATOM 619 C C . ALA A 1 74 ? 14.039 7.543 -10.002 1.00 88.25 74 ALA A C 1
ATOM 621 O O . ALA A 1 74 ? 13.582 6.450 -10.364 1.00 88.25 74 ALA A O 1
ATOM 622 N N . ALA A 1 75 ? 13.493 8.265 -9.022 1.00 88.19 75 ALA A N 1
ATOM 623 C CA . ALA A 1 75 ? 12.185 7.930 -8.483 1.00 88.19 75 ALA A CA 1
ATOM 624 C C . ALA A 1 75 ? 11.119 7.991 -9.585 1.00 88.19 75 ALA A C 1
ATOM 626 O O . ALA A 1 75 ? 11.244 8.708 -10.580 1.00 88.19 75 ALA A O 1
ATOM 627 N N . LYS A 1 76 ? 10.088 7.163 -9.425 1.00 89.88 76 LYS A N 1
ATOM 628 C CA . LYS A 1 76 ? 8.987 7.041 -10.376 1.00 89.88 76 LYS A CA 1
ATOM 629 C C . LYS A 1 76 ? 7.689 7.530 -9.745 1.00 89.88 76 LYS A C 1
ATOM 631 O O . LYS A 1 76 ? 7.595 7.702 -8.533 1.00 89.88 76 LYS A O 1
ATOM 636 N N . GLU A 1 77 ? 6.680 7.745 -10.587 1.00 89.38 77 GLU A N 1
ATOM 637 C CA . GLU A 1 77 ? 5.392 8.300 -10.161 1.00 89.38 77 GLU A CA 1
ATOM 638 C C . GLU A 1 77 ? 4.688 7.430 -9.111 1.00 89.38 77 GLU A C 1
ATOM 640 O O . GLU A 1 77 ? 4.087 7.964 -8.179 1.00 89.38 77 GLU A O 1
ATOM 645 N N . VAL A 1 78 ? 4.787 6.102 -9.247 1.00 95.12 78 VAL A N 1
ATOM 646 C CA . VAL A 1 78 ? 4.322 5.141 -8.239 1.00 95.12 78 VAL A CA 1
ATOM 647 C C . VAL A 1 78 ? 5.503 4.468 -7.548 1.00 95.12 78 VAL A C 1
ATOM 649 O O . VAL A 1 78 ? 6.621 4.466 -8.061 1.00 95.12 78 VAL A O 1
ATOM 652 N N . SER A 1 79 ? 5.246 3.862 -6.396 1.00 96.19 79 SER A N 1
ATOM 653 C CA . SER A 1 79 ? 6.264 3.198 -5.611 1.00 96.19 79 SER A CA 1
ATOM 654 C C . SER A 1 79 ? 6.707 1.872 -6.209 1.00 96.19 79 SER A C 1
ATOM 656 O O . SER A 1 79 ? 5.954 1.163 -6.895 1.00 96.19 79 SER A O 1
ATOM 658 N N . PHE A 1 80 ? 7.941 1.499 -5.903 1.00 96.25 80 PHE A N 1
ATOM 659 C CA . PHE A 1 80 ? 8.428 0.157 -6.177 1.00 96.25 80 PHE A CA 1
ATOM 660 C C . PHE A 1 80 ? 7.805 -0.863 -5.217 1.00 96.25 80 PHE A C 1
ATOM 662 O O . PHE A 1 80 ? 7.351 -0.552 -4.111 1.00 96.25 80 PHE A O 1
ATOM 669 N N . LEU A 1 81 ? 7.798 -2.125 -5.652 1.00 97.19 81 LEU A N 1
ATOM 670 C CA . LEU A 1 81 ? 7.136 -3.237 -4.972 1.00 97.19 81 LEU A CA 1
ATOM 671 C C . LEU A 1 81 ? 7.571 -3.380 -3.513 1.00 97.19 81 LEU A C 1
ATOM 673 O O . LEU A 1 81 ? 6.758 -3.748 -2.666 1.00 97.19 81 LEU A O 1
ATOM 677 N N . TRP A 1 82 ? 8.839 -3.090 -3.216 1.00 96.50 82 TRP A N 1
ATOM 678 C CA . TRP A 1 82 ? 9.359 -3.179 -1.859 1.00 96.50 82 TRP A CA 1
ATOM 679 C C . TRP A 1 82 ? 8.570 -2.286 -0.894 1.00 96.50 82 TRP 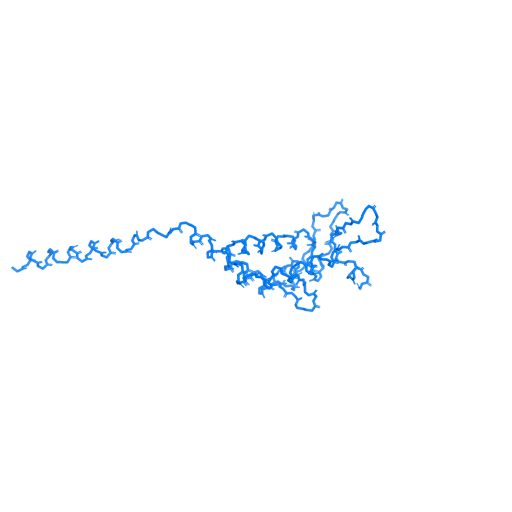A C 1
ATOM 681 O O . TRP A 1 82 ? 8.022 -2.800 0.082 1.00 96.50 82 TRP A O 1
ATOM 691 N N . LEU A 1 83 ? 8.406 -0.996 -1.199 1.00 95.25 83 LEU A N 1
ATOM 692 C CA . LEU A 1 83 ? 7.626 -0.086 -0.355 1.00 95.25 83 LEU A CA 1
ATOM 693 C C . LEU A 1 83 ? 6.135 -0.436 -0.367 1.00 95.25 83 LEU A C 1
ATOM 695 O O . LEU A 1 83 ? 5.504 -0.507 0.690 1.00 95.25 83 LEU A O 1
ATOM 699 N N . PHE A 1 84 ? 5.577 -0.743 -1.543 1.00 98.06 84 PHE A N 1
ATOM 700 C CA . PHE A 1 84 ? 4.178 -1.164 -1.673 1.00 98.06 84 PHE A CA 1
ATOM 701 C C . PHE A 1 84 ? 3.841 -2.378 -0.777 1.00 98.06 84 PHE A C 1
ATOM 703 O O . PHE A 1 84 ? 2.772 -2.440 -0.156 1.00 98.06 84 PHE A O 1
ATOM 710 N N . SER A 1 85 ? 4.762 -3.342 -0.657 1.00 97.88 85 SER A N 1
ATOM 711 C CA . SER A 1 85 ? 4.577 -4.543 0.170 1.00 97.88 85 SER A CA 1
ATOM 712 C C . SER A 1 85 ? 4.396 -4.228 1.662 1.00 97.88 85 SER A C 1
ATOM 714 O O . SER A 1 85 ? 3.704 -4.970 2.369 1.00 97.88 85 SER A O 1
ATOM 716 N N . GLY A 1 86 ? 4.926 -3.094 2.135 1.00 97.94 86 GLY A N 1
ATOM 717 C CA . GLY A 1 86 ? 4.704 -2.595 3.490 1.00 97.94 86 GLY A CA 1
ATOM 718 C C . GLY A 1 86 ? 3.230 -2.278 3.750 1.00 97.94 86 GLY A C 1
ATOM 719 O O . GLY A 1 86 ? 2.671 -2.735 4.748 1.00 97.94 86 GLY A O 1
ATOM 720 N N . MET A 1 87 ? 2.557 -1.603 2.810 1.00 98.06 87 MET A N 1
ATOM 721 C CA . MET A 1 87 ? 1.120 -1.299 2.918 1.00 98.06 87 MET A CA 1
ATOM 722 C C . MET A 1 87 ? 0.260 -2.563 2.897 1.00 98.06 87 MET A C 1
ATOM 724 O O . MET A 1 87 ? -0.692 -2.689 3.671 1.00 98.06 87 MET A O 1
ATOM 728 N N . THR A 1 88 ? 0.636 -3.539 2.067 1.00 97.56 88 THR A N 1
ATOM 729 C CA . THR A 1 88 ? -0.033 -4.847 2.029 1.00 97.56 88 THR A CA 1
ATOM 730 C C . THR A 1 88 ? 0.139 -5.608 3.348 1.00 97.56 88 THR A C 1
ATOM 732 O O . THR A 1 88 ? -0.800 -6.235 3.845 1.00 97.56 88 THR A O 1
ATOM 735 N N . SER A 1 89 ? 1.322 -5.541 3.958 1.00 98.25 89 SER A N 1
ATOM 736 C CA . SER A 1 89 ? 1.575 -6.164 5.261 1.00 98.25 89 SER A CA 1
ATOM 737 C C . SER A 1 89 ? 0.768 -5.480 6.370 1.00 98.25 89 SER A C 1
ATOM 739 O O . SER A 1 89 ? 0.124 -6.158 7.172 1.00 98.25 89 SER A O 1
ATOM 741 N N . ALA A 1 90 ? 0.722 -4.144 6.369 1.00 98.19 90 ALA A N 1
ATOM 742 C CA . ALA A 1 90 ? -0.038 -3.355 7.335 1.00 98.19 90 ALA A CA 1
ATOM 743 C C . ALA A 1 90 ? -1.542 -3.669 7.285 1.00 98.19 90 ALA A C 1
ATOM 745 O O . ALA A 1 90 ? -2.132 -4.007 8.315 1.00 98.19 90 ALA A O 1
ATOM 746 N N . VAL A 1 91 ? -2.160 -3.647 6.095 1.00 98.19 91 VAL A N 1
ATOM 747 C CA . VAL A 1 91 ? -3.601 -3.923 5.966 1.00 98.19 91 VAL A CA 1
ATOM 748 C C . VAL A 1 91 ? -3.955 -5.355 6.369 1.00 98.19 91 VAL A C 1
ATOM 750 O O . VAL A 1 91 ? -5.025 -5.581 6.925 1.00 98.19 91 VAL A O 1
ATOM 753 N N . ASN A 1 92 ? -3.062 -6.329 6.152 1.00 98.38 92 ASN A N 1
ATOM 754 C CA . ASN A 1 92 ? -3.284 -7.713 6.578 1.00 98.38 92 ASN A CA 1
ATOM 755 C C . ASN A 1 92 ? -3.391 -7.832 8.103 1.00 98.38 92 ASN A C 1
ATOM 757 O O . ASN A 1 92 ? -4.245 -8.562 8.610 1.00 98.38 92 ASN A O 1
ATOM 761 N N . ILE A 1 93 ? -2.544 -7.117 8.847 1.00 98.06 93 ILE A N 1
ATOM 762 C CA . ILE A 1 93 ? -2.612 -7.095 10.313 1.00 98.06 93 ILE A CA 1
ATOM 763 C C . ILE A 1 93 ? -3.849 -6.331 10.785 1.00 98.06 93 ILE A C 1
ATOM 765 O O . ILE A 1 93 ? -4.586 -6.834 11.632 1.00 98.06 93 ILE A O 1
ATOM 769 N N . LEU A 1 94 ? -4.133 -5.169 10.197 1.00 98.50 94 LEU A N 1
ATOM 770 C CA . LEU A 1 94 ? -5.319 -4.381 10.535 1.00 98.50 94 LEU A CA 1
ATOM 771 C C . LEU A 1 94 ? -6.622 -5.142 10.249 1.00 98.50 94 LEU A C 1
ATOM 773 O O . LEU A 1 94 ? -7.535 -5.124 11.069 1.00 98.50 94 LEU A O 1
ATOM 777 N N . TYR A 1 95 ? -6.679 -5.915 9.165 1.00 98.56 95 TYR A N 1
ATOM 778 C CA . TYR A 1 95 ? -7.796 -6.809 8.862 1.00 98.56 95 TYR A CA 1
ATOM 779 C C . TYR A 1 95 ? -7.992 -7.903 9.919 1.00 98.56 95 TYR A C 1
ATOM 781 O O . TYR A 1 95 ? -9.130 -8.233 10.251 1.00 98.56 95 TYR A O 1
ATOM 789 N N . LYS A 1 96 ? -6.914 -8.458 10.491 1.00 97.56 96 LYS A N 1
ATOM 790 C CA . LYS A 1 96 ? -7.026 -9.423 11.602 1.00 97.56 96 LYS A CA 1
ATOM 791 C C . LYS A 1 96 ? -7.609 -8.784 12.867 1.00 97.56 96 LYS A C 1
ATOM 793 O O . LYS A 1 96 ? -8.261 -9.488 13.632 1.00 97.56 96 LYS A O 1
ATOM 798 N N . ILE A 1 97 ? -7.383 -7.486 13.070 1.00 96.69 97 ILE A N 1
ATOM 799 C CA . ILE A 1 97 ? -7.893 -6.720 14.215 1.00 96.69 97 ILE A CA 1
ATOM 800 C C . ILE A 1 97 ? -9.362 -6.323 14.004 1.00 96.69 97 ILE A C 1
ATOM 802 O O . ILE A 1 97 ? -10.181 -6.528 14.895 1.00 96.69 97 ILE A O 1
ATOM 806 N N . ASP A 1 98 ? -9.705 -5.780 12.834 1.00 97.81 98 ASP A N 1
ATOM 807 C CA . ASP A 1 98 ? -11.069 -5.387 12.470 1.00 97.81 98 ASP A CA 1
ATOM 808 C C . ASP A 1 98 ? -11.352 -5.705 10.994 1.00 97.81 98 ASP A C 1
ATOM 810 O O . ASP A 1 98 ? -11.098 -4.919 10.074 1.00 97.81 98 ASP A O 1
ATOM 814 N N . LYS A 1 99 ? -11.927 -6.888 10.765 1.00 98.25 99 LYS A N 1
ATOM 815 C CA . LYS A 1 99 ? -12.257 -7.361 9.417 1.00 98.25 99 LYS A CA 1
ATOM 816 C C . LYS A 1 99 ? -13.243 -6.441 8.713 1.00 98.25 99 LYS A C 1
ATOM 818 O O . LYS A 1 99 ? -13.101 -6.218 7.516 1.00 98.25 99 LYS A O 1
ATOM 823 N N . LYS A 1 100 ? -14.257 -5.932 9.422 1.00 98.12 100 LYS A N 1
ATOM 824 C CA . LYS A 1 100 ? -15.329 -5.134 8.813 1.00 98.12 100 LYS A CA 1
ATOM 825 C C . LYS A 1 100 ? -14.766 -3.820 8.283 1.00 98.12 100 LYS A C 1
ATOM 827 O O . LYS A 1 100 ? -15.083 -3.447 7.156 1.00 98.12 100 LYS A O 1
ATOM 832 N N . LYS A 1 101 ? -13.912 -3.165 9.070 1.00 98.00 101 LYS A N 1
ATOM 833 C CA . LYS A 1 101 ? -13.283 -1.895 8.706 1.00 98.00 101 LYS A CA 1
ATOM 834 C C . LYS A 1 101 ? -12.308 -2.038 7.534 1.00 98.00 101 LYS A C 1
ATOM 836 O O . LYS A 1 101 ? -12.364 -1.242 6.604 1.00 98.00 101 LYS A O 1
ATOM 841 N N . TYR A 1 102 ? -11.461 -3.070 7.535 1.00 98.44 102 TYR A N 1
ATOM 842 C CA . TYR A 1 102 ? -10.337 -3.173 6.590 1.00 98.44 102 TYR A CA 1
ATOM 843 C C . TYR A 1 102 ? -10.557 -4.116 5.394 1.00 98.44 102 TYR A C 1
ATOM 845 O O . TYR A 1 102 ? -9.666 -4.254 4.557 1.00 98.44 102 TYR A O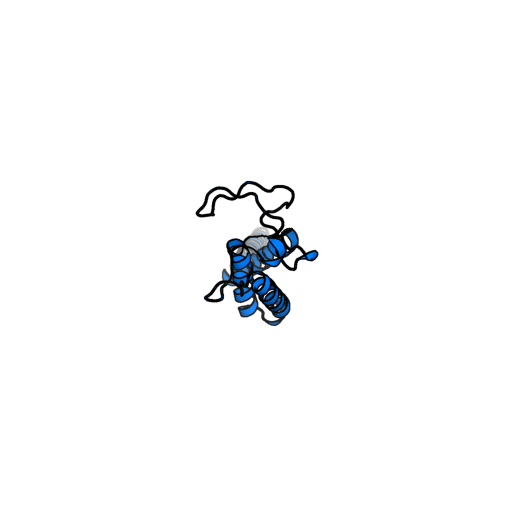 1
ATOM 853 N N . ASN A 1 103 ? -11.732 -4.747 5.261 1.00 98.31 103 ASN A N 1
ATOM 854 C CA . ASN A 1 103 ? -12.036 -5.668 4.154 1.00 98.31 103 ASN A CA 1
ATOM 855 C C . ASN A 1 103 ? -11.849 -5.030 2.770 1.00 98.31 103 ASN A C 1
ATOM 857 O O . ASN A 1 103 ? -11.254 -5.638 1.883 1.00 98.31 103 ASN A O 1
ATOM 861 N N . THR A 1 104 ? -12.351 -3.807 2.579 1.00 97.31 104 THR A N 1
ATOM 862 C CA . THR A 1 104 ? -12.241 -3.098 1.295 1.00 97.31 104 THR A CA 1
ATOM 863 C C . THR A 1 104 ? -10.790 -2.755 0.985 1.00 97.31 104 THR A C 1
ATOM 865 O O . THR A 1 104 ? -10.315 -3.054 -0.106 1.00 97.31 104 THR A O 1
ATOM 868 N N . SER A 1 105 ? -10.059 -2.211 1.960 1.00 97.12 105 SER A N 1
ATOM 869 C CA . SER A 1 105 ? -8.644 -1.872 1.806 1.00 97.12 105 SER A CA 1
ATOM 870 C C . SER A 1 105 ? -7.796 -3.096 1.453 1.00 97.12 105 SER A C 1
ATOM 872 O O . SER A 1 105 ? -6.975 -3.024 0.543 1.00 97.12 105 SER A O 1
ATOM 874 N N . LEU A 1 106 ? -8.038 -4.239 2.106 1.00 98.31 106 LEU A N 1
ATOM 875 C CA . LEU A 1 106 ? -7.347 -5.492 1.798 1.00 98.31 106 LEU A CA 1
ATOM 876 C C . LEU A 1 106 ? -7.626 -5.951 0.360 1.00 98.31 106 LEU A C 1
ATOM 878 O O . LEU A 1 106 ? -6.689 -6.272 -0.367 1.00 98.31 106 LEU A O 1
ATOM 882 N N . LYS A 1 107 ? -8.893 -5.948 -0.077 1.00 98.06 107 LYS A N 1
ATOM 883 C CA . LYS A 1 107 ? -9.257 -6.305 -1.460 1.00 98.06 107 LYS A CA 1
ATOM 884 C C . LYS A 1 107 ? -8.593 -5.376 -2.477 1.00 98.06 107 LYS A C 1
ATOM 886 O O . LYS A 1 107 ? -8.021 -5.859 -3.450 1.00 98.06 107 LYS A O 1
ATOM 891 N N . ASN A 1 108 ? -8.614 -4.068 -2.227 1.00 97.50 108 ASN A N 1
ATOM 892 C CA . ASN A 1 108 ? -7.995 -3.079 -3.108 1.00 97.50 108 ASN A CA 1
ATOM 893 C C . ASN A 1 108 ? -6.484 -3.301 -3.236 1.00 97.50 108 ASN A C 1
ATOM 895 O O . ASN A 1 108 ? -5.962 -3.288 -4.349 1.00 97.50 108 ASN A O 1
ATOM 899 N N . LEU A 1 109 ? -5.797 -3.556 -2.117 1.00 97.69 109 LEU A N 1
ATOM 900 C CA . LEU A 1 109 ? -4.355 -3.809 -2.091 1.00 97.69 109 LEU A CA 1
ATOM 901 C C . LEU A 1 109 ? -3.976 -5.138 -2.763 1.00 97.69 109 LEU A C 1
ATOM 903 O O . LEU A 1 109 ? -2.944 -5.201 -3.425 1.00 97.69 109 LEU A O 1
ATOM 907 N N . ILE A 1 110 ? -4.824 -6.170 -2.687 1.00 97.81 110 ILE A N 1
ATOM 908 C CA . ILE A 1 110 ? -4.638 -7.415 -3.453 1.00 97.81 110 ILE A CA 1
ATOM 909 C C . ILE A 1 110 ? -4.702 -7.141 -4.962 1.00 97.81 110 ILE A C 1
ATOM 911 O O . ILE A 1 110 ? -3.831 -7.596 -5.705 1.00 97.81 110 ILE A O 1
ATOM 915 N N . GLU A 1 111 ? -5.698 -6.382 -5.430 1.00 97.94 111 GLU A N 1
ATOM 916 C CA . GLU A 1 111 ? -5.794 -6.020 -6.852 1.00 97.94 111 GLU A CA 1
ATOM 917 C C . GLU A 1 111 ? -4.642 -5.110 -7.296 1.00 97.94 111 GLU A C 1
ATOM 919 O O . GLU A 1 111 ? -4.103 -5.271 -8.391 1.00 97.94 111 GLU A O 1
ATOM 924 N N . ALA A 1 112 ? -4.207 -4.195 -6.431 1.00 97.69 112 ALA A N 1
ATOM 925 C CA . ALA A 1 112 ? -3.044 -3.352 -6.666 1.00 97.69 112 ALA A CA 1
ATOM 926 C C . ALA A 1 112 ? -1.744 -4.169 -6.778 1.00 97.69 112 ALA A C 1
ATOM 928 O O . ALA A 1 112 ? -0.975 -3.970 -7.717 1.00 97.69 112 ALA A O 1
ATOM 929 N N . GLN A 1 113 ? -1.531 -5.164 -5.909 1.00 97.62 113 GLN A N 1
ATOM 930 C CA . GLN A 1 113 ? -0.343 -6.020 -5.952 1.00 97.62 113 GLN A CA 1
ATOM 931 C C . GLN A 1 113 ? -0.239 -6.813 -7.260 1.00 97.62 113 GLN A C 1
ATOM 933 O O . GLN A 1 113 ? 0.856 -6.977 -7.803 1.00 97.62 113 GLN A O 1
ATOM 938 N N . LYS A 1 114 ? -1.372 -7.276 -7.811 1.00 97.25 114 LYS A N 1
ATOM 939 C CA . LYS A 1 114 ? -1.406 -7.980 -9.107 1.00 97.25 114 LYS A CA 1
ATOM 940 C C . LYS A 1 114 ? -0.816 -7.148 -10.243 1.00 97.25 114 LYS A C 1
ATOM 942 O O . LYS A 1 114 ? -0.327 -7.728 -11.208 1.00 97.25 114 LYS A O 1
ATOM 947 N N . GLN A 1 115 ? -0.805 -5.820 -10.130 1.00 97.38 115 GLN A N 1
ATOM 948 C CA . GLN A 1 115 ? -0.211 -4.948 -11.141 1.00 97.38 115 GLN A CA 1
ATOM 949 C C . GLN A 1 115 ? 1.313 -5.082 -11.243 1.00 97.38 115 GLN A C 1
ATOM 951 O O . GLN A 1 115 ? 1.863 -4.728 -12.276 1.00 97.38 115 GLN A O 1
ATOM 956 N N . TYR A 1 116 ? 1.995 -5.610 -10.221 1.00 97.69 116 TYR A N 1
ATOM 957 C CA . TYR A 1 116 ? 3.435 -5.904 -10.261 1.00 97.69 116 TYR A CA 1
ATOM 958 C C . TYR A 1 116 ? 3.739 -7.292 -10.841 1.00 97.69 116 TYR A C 1
ATOM 960 O O . TYR A 1 116 ? 4.903 -7.667 -10.972 1.00 97.69 116 TYR A O 1
ATOM 968 N N . ARG A 1 117 ? 2.710 -8.092 -11.155 1.00 96.88 117 ARG A N 1
ATOM 969 C CA . ARG A 1 117 ? 2.868 -9.475 -11.608 1.00 96.88 117 ARG A CA 1
ATOM 970 C C . ARG A 1 117 ? 3.426 -9.514 -13.029 1.00 96.88 117 ARG A C 1
ATOM 972 O O . ARG A 1 117 ? 2.747 -9.146 -13.985 1.00 96.88 117 ARG A O 1
ATOM 979 N N . ASP A 1 118 ? 4.633 -10.039 -13.165 1.00 96.06 118 ASP A N 1
ATOM 980 C CA . ASP A 1 118 ? 5.261 -10.330 -14.443 1.00 96.06 118 ASP A CA 1
ATOM 981 C C . ASP A 1 118 ? 4.909 -11.754 -14.886 1.00 96.06 118 ASP A C 1
ATOM 983 O O . ASP A 1 118 ? 5.204 -12.744 -14.212 1.00 96.06 118 ASP A O 1
ATOM 987 N N . THR A 1 119 ? 4.244 -11.843 -16.034 1.00 94.69 119 THR A N 1
ATOM 988 C CA . THR A 1 119 ? 3.833 -13.111 -16.649 1.00 94.69 119 THR A CA 1
ATOM 989 C C . THR A 1 119 ? 4.673 -13.497 -17.865 1.00 94.69 119 THR A C 1
ATOM 991 O O . THR A 1 119 ? 4.545 -14.633 -18.341 1.00 94.69 119 THR A O 1
ATOM 994 N N . ILE A 1 120 ? 5.530 -12.579 -18.332 1.00 94.06 120 ILE A N 1
ATOM 995 C CA . ILE A 1 120 ? 6.385 -12.716 -19.513 1.00 94.06 120 ILE A CA 1
ATOM 996 C C . ILE A 1 120 ? 7.591 -13.583 -19.156 1.00 94.06 120 ILE A C 1
ATOM 998 O O . ILE A 1 120 ? 7.793 -14.631 -19.772 1.00 94.06 120 ILE A O 1
ATOM 1002 N N . ARG A 1 121 ? 8.367 -13.188 -18.136 1.00 94.50 121 ARG A N 1
ATOM 1003 C CA . ARG A 1 121 ? 9.509 -13.986 -17.658 1.00 94.50 121 ARG A CA 1
ATOM 1004 C C . ARG A 1 121 ? 9.029 -15.195 -16.847 1.00 94.50 121 ARG A C 1
ATOM 1006 O O . ARG A 1 121 ? 7.923 -15.203 -16.301 1.00 94.50 121 ARG A O 1
ATOM 1013 N N . LYS A 1 122 ? 9.855 -16.248 -16.804 1.00 96.75 122 LYS A N 1
ATOM 1014 C CA . LYS A 1 122 ? 9.578 -17.501 -16.084 1.00 96.75 122 LYS A CA 1
ATOM 1015 C C . LYS A 1 122 ? 10.668 -17.777 -15.031 1.00 96.75 122 LYS A C 1
ATOM 1017 O O . LYS A 1 122 ? 11.836 -17.568 -15.348 1.00 96.75 122 LYS A O 1
ATOM 1022 N N . PRO A 1 123 ? 10.312 -18.278 -13.830 1.00 96.19 123 PRO A N 1
ATOM 1023 C CA . PRO A 1 123 ? 8.945 -18.499 -13.342 1.00 96.19 123 PRO A CA 1
ATOM 1024 C C . PRO A 1 123 ? 8.174 -17.180 -13.164 1.00 96.19 123 PRO A C 1
ATOM 1026 O O . PRO A 1 123 ? 8.772 -16.112 -13.072 1.00 96.19 123 PRO A O 1
ATOM 1029 N N . ILE A 1 124 ? 6.837 -17.259 -13.158 1.00 96.69 124 ILE A N 1
ATOM 1030 C CA . ILE A 1 124 ? 5.981 -16.084 -12.924 1.00 96.69 124 ILE A CA 1
ATOM 1031 C C . ILE A 1 124 ? 6.311 -15.509 -11.546 1.00 96.69 124 ILE A C 1
ATOM 1033 O O . ILE A 1 124 ? 6.359 -16.251 -10.565 1.00 96.69 124 ILE A O 1
ATOM 1037 N N . GLY A 1 125 ? 6.465 -14.191 -11.471 1.00 96.25 125 GLY A N 1
ATOM 1038 C CA . GLY A 1 125 ? 6.802 -13.498 -10.234 1.00 96.25 125 GLY A CA 1
ATOM 1039 C C . GLY A 1 125 ? 6.201 -12.103 -10.165 1.00 96.25 125 GLY A C 1
ATOM 1040 O O . GLY A 1 125 ? 5.474 -11.674 -11.059 1.00 96.25 125 GLY A O 1
ATOM 1041 N N . TYR A 1 126 ? 6.504 -11.394 -9.085 1.00 97.12 126 TYR A N 1
ATOM 1042 C CA . TYR A 1 126 ? 6.264 -9.960 -8.992 1.00 97.12 126 TYR A CA 1
ATOM 1043 C C . TYR A 1 126 ? 7.585 -9.244 -9.253 1.00 97.12 126 TYR A C 1
ATOM 1045 O O . TYR A 1 126 ? 8.585 -9.548 -8.605 1.00 97.12 126 TYR A O 1
ATOM 1053 N N . GLN A 1 127 ? 7.599 -8.332 -10.218 1.00 95.44 127 GLN A N 1
ATOM 1054 C CA . GLN A 1 127 ? 8.778 -7.528 -10.518 1.00 95.44 127 GLN A CA 1
ATOM 1055 C C . GLN A 1 127 ? 8.767 -6.216 -9.724 1.00 95.44 127 GLN A C 1
ATOM 1057 O O . GLN A 1 127 ? 7.744 -5.823 -9.167 1.00 95.44 127 GLN A O 1
ATOM 1062 N N . ALA A 1 128 ? 9.906 -5.522 -9.680 1.00 94.62 128 ALA A N 1
ATOM 1063 C CA . ALA A 1 128 ? 10.081 -4.344 -8.833 1.00 94.62 128 ALA A CA 1
ATOM 1064 C C . ALA A 1 128 ? 9.121 -3.187 -9.168 1.00 94.62 128 ALA A C 1
ATOM 1066 O O . ALA A 1 128 ? 8.761 -2.430 -8.272 1.00 94.62 128 ALA A O 1
ATOM 1067 N N . TYR A 1 129 ? 8.681 -3.054 -10.423 1.00 95.75 129 TYR A N 1
ATOM 1068 C CA . TYR A 1 129 ? 7.816 -1.962 -1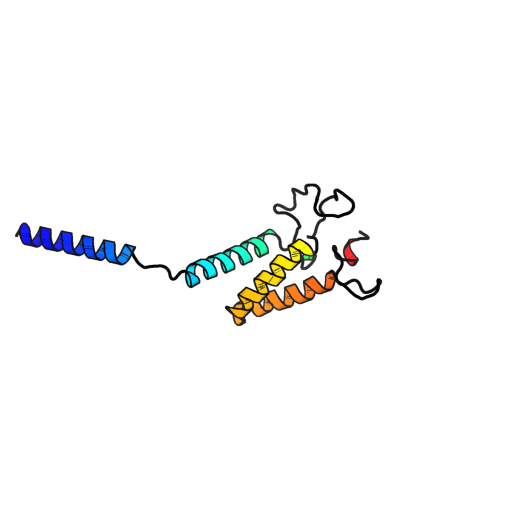0.874 1.00 95.75 129 TYR A CA 1
ATOM 1069 C C . TYR A 1 129 ? 6.668 -2.475 -11.761 1.00 95.75 129 TYR A C 1
ATOM 1071 O O . TYR A 1 129 ? 6.866 -3.459 -12.469 1.00 95.75 129 TYR A O 1
ATOM 1079 N N . PRO A 1 130 ? 5.467 -1.870 -11.781 1.00 96.44 130 PRO A N 1
ATOM 1080 C CA . PRO A 1 130 ? 4.359 -2.393 -12.583 1.00 96.44 130 PRO A CA 1
ATOM 1081 C C . PRO A 1 130 ? 4.708 -2.440 -14.085 1.00 96.44 130 PRO A C 1
ATOM 1083 O O . PRO A 1 130 ? 4.994 -1.383 -14.652 1.00 96.44 130 PRO A O 1
ATOM 1086 N N . PRO A 1 131 ? 4.630 -3.603 -14.775 1.00 93.25 131 PRO A N 1
ATOM 1087 C CA . PRO A 1 131 ? 5.022 -3.717 -16.186 1.00 93.25 131 PRO A CA 1
ATOM 1088 C C . PRO A 1 131 ? 4.291 -2.731 -17.107 1.00 93.25 131 PRO A C 1
ATOM 1090 O O . PRO A 1 131 ? 4.849 -2.244 -18.087 1.00 93.25 131 PRO A O 1
ATOM 1093 N N . ARG A 1 132 ? 3.036 -2.396 -16.772 1.00 91.50 132 ARG A N 1
ATOM 1094 C CA . ARG A 1 132 ? 2.211 -1.446 -17.53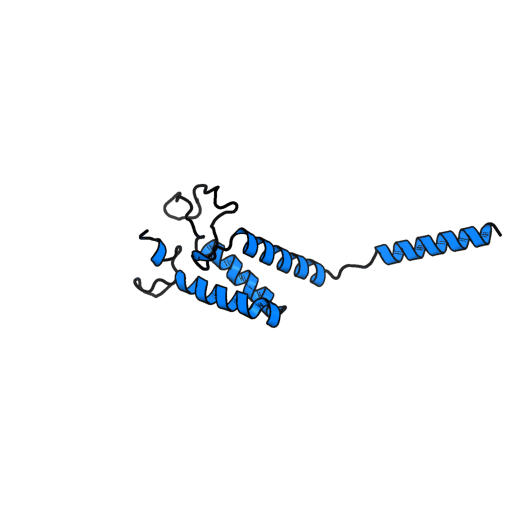7 1.00 91.50 132 ARG A CA 1
ATOM 1095 C C . ARG A 1 132 ? 2.733 -0.003 -17.510 1.00 91.50 132 ARG A C 1
ATOM 1097 O O . ARG A 1 132 ? 2.325 0.778 -18.356 1.00 91.50 132 ARG A O 1
ATOM 1104 N N . LEU A 1 133 ? 3.585 0.339 -16.540 1.00 92.44 133 LEU A N 1
ATOM 1105 C CA . LEU A 1 133 ? 4.147 1.679 -16.334 1.00 92.44 133 LEU A CA 1
ATOM 1106 C C . LEU A 1 133 ? 5.642 1.753 -16.696 1.00 92.44 133 LEU A C 1
ATOM 1108 O O . LEU A 1 133 ? 6.262 2.796 -16.532 1.00 92.44 133 LEU A O 1
ATOM 1112 N N . GLU A 1 134 ? 6.260 0.657 -17.148 1.00 81.81 134 GLU A N 1
ATOM 1113 C CA . GLU A 1 134 ? 7.672 0.664 -17.571 1.00 81.81 134 GLU A CA 1
ATOM 1114 C C . GLU A 1 134 ? 7.887 1.239 -18.976 1.00 81.81 134 GLU A C 1
ATOM 1116 O O . GLU A 1 134 ? 9.015 1.574 -19.318 1.00 81.81 134 GLU A O 1
ATOM 1121 N N . LYS A 1 135 ? 6.827 1.330 -19.789 1.00 60.88 135 LYS A N 1
ATOM 1122 C CA . LYS A 1 135 ? 6.887 1.718 -21.211 1.00 60.88 135 LYS A CA 1
ATOM 1123 C C . LYS A 1 135 ? 6.295 3.099 -21.518 1.00 60.88 135 LYS A C 1
ATOM 1125 O O . LYS A 1 135 ? 6.089 3.411 -22.688 1.00 60.88 135 LYS A O 1
ATOM 1130 N N . SER A 1 136 ? 5.957 3.867 -20.487 1.00 49.41 136 SER A N 1
ATOM 1131 C CA . SER A 1 136 ? 5.443 5.238 -20.590 1.00 49.41 136 SER A CA 1
ATOM 1132 C C . SER A 1 136 ? 6.556 6.258 -20.443 1.00 49.41 136 SER A C 1
ATOM 1134 O O . SER A 1 136 ? 7.394 6.036 -19.541 1.00 49.41 136 SER A O 1
#

Foldseek 3Di:
DVVVVVVVVVVVVVVVVVVVPPPDPVVVVVLVVLVVVLVVQCVFFQDPVQLAGFQDPVNVDWDWDAPDPVGTDTGDRGAWPVVLVVSLVSLVVNCVVPVVVSVVVNVSSVVSQCQQWDPPDPPTDGHGDRPVPPVD